Protein AF-A0A4Q5WG09-F1 (afdb_monomer_lite)

Secondary structure (DSSP, 8-state):
-THHHHHHHHHHHHHHHHHHTTS-EEEE--HHHHHTTT--TTT---EEEEEETTEE-S---S-HHHHHHHHHHHH-HHHHHHHHH-EEEEEE-TTSEEEEEEE----------

Structure (mmCIF, N/CA/C/O backbone):
data_AF-A0A4Q5WG09-F1
#
_entry.id   AF-A0A4Q5WG09-F1
#
loop_
_atom_site.group_PDB
_atom_site.id
_atom_site.type_symbol
_atom_site.label_atom_id
_atom_site.label_alt_id
_atom_site.label_comp_id
_atom_site.label_asym_id
_atom_site.label_entity_id
_atom_site.label_seq_id
_atom_site.pdbx_PDB_ins_code
_atom_site.Cartn_x
_atom_site.Cartn_y
_atom_site.Cartn_z
_atom_site.occupancy
_atom_site.B_iso_or_equiv
_atom_site.auth_seq_id
_atom_site.auth_comp_id
_atom_site.auth_asym_id
_atom_site.auth_atom_id
_atom_site.pdbx_PDB_model_num
ATOM 1 N N . MET A 1 1 ? 8.810 7.797 -9.112 1.00 69.12 1 MET A N 1
ATOM 2 C CA . MET A 1 1 ? 8.466 7.015 -10.327 1.00 69.12 1 MET A CA 1
ATOM 3 C C . MET A 1 1 ? 7.347 6.003 -10.062 1.00 69.12 1 MET A C 1
ATOM 5 O O . MET A 1 1 ? 6.317 6.100 -10.708 1.00 69.12 1 MET A O 1
ATOM 9 N N . TYR A 1 2 ? 7.470 5.106 -9.074 1.00 84.12 2 TYR A N 1
ATOM 10 C CA . TYR A 1 2 ? 6.442 4.081 -8.791 1.00 84.12 2 TYR A CA 1
ATOM 11 C C . TYR A 1 2 ? 5.157 4.581 -8.105 1.00 84.12 2 TYR A C 1
ATOM 13 O O . TYR A 1 2 ? 4.173 3.855 -8.046 1.00 84.12 2 TYR A O 1
ATOM 21 N N . GLN A 1 3 ? 5.113 5.818 -7.606 1.00 89.00 3 GLN A N 1
ATOM 22 C CA . GLN A 1 3 ? 3.888 6.353 -6.996 1.00 89.00 3 GLN A CA 1
ATOM 23 C C . GLN A 1 3 ? 2.725 6.423 -7.993 1.00 89.00 3 GLN A C 1
ATOM 25 O O . GLN A 1 3 ? 1.592 6.173 -7.611 1.00 89.00 3 GLN A O 1
ATOM 30 N N . GLN A 1 4 ? 2.998 6.700 -9.274 1.00 90.44 4 GLN A N 1
ATOM 31 C CA . GLN A 1 4 ? 1.953 6.848 -10.293 1.00 90.44 4 GLN A CA 1
ATOM 32 C C . GLN A 1 4 ? 1.159 5.552 -10.511 1.00 90.44 4 GLN A C 1
ATOM 34 O O . GLN A 1 4 ? -0.061 5.599 -10.671 1.00 90.44 4 GLN A O 1
ATOM 39 N N . VAL A 1 5 ? 1.823 4.386 -10.472 1.00 90.81 5 VAL A N 1
ATOM 40 C CA . VAL A 1 5 ? 1.113 3.100 -10.560 1.00 90.81 5 VAL A CA 1
ATOM 41 C C . VAL A 1 5 ? 0.258 2.881 -9.317 1.00 90.81 5 VAL A C 1
ATOM 43 O O . VAL A 1 5 ? -0.924 2.572 -9.440 1.00 90.81 5 VAL A O 1
ATOM 46 N N . TRP A 1 6 ? 0.790 3.148 -8.123 1.00 94.38 6 TRP A N 1
ATOM 47 C CA . TRP A 1 6 ? 0.029 2.989 -6.885 1.00 94.38 6 TRP A CA 1
ATOM 48 C C . TRP A 1 6 ? -1.149 3.953 -6.775 1.00 94.38 6 TRP A C 1
ATOM 50 O O . TRP A 1 6 ? -2.217 3.538 -6.343 1.00 94.38 6 TRP A O 1
ATOM 60 N N . GLN A 1 7 ? -1.014 5.193 -7.243 1.00 94.56 7 GLN A N 1
ATOM 61 C CA . GLN A 1 7 ? -2.114 6.158 -7.311 1.00 94.56 7 GLN A CA 1
ATOM 62 C C . GLN A 1 7 ? -3.265 5.657 -8.193 1.00 94.56 7 GLN A C 1
ATOM 64 O O . GLN A 1 7 ? -4.427 5.840 -7.837 1.00 94.56 7 GLN A O 1
ATOM 69 N N . ARG A 1 8 ? -2.971 4.961 -9.303 1.00 93.75 8 ARG A N 1
ATOM 70 C CA . ARG A 1 8 ? -4.002 4.332 -10.147 1.00 93.75 8 ARG A CA 1
ATOM 71 C C . ARG A 1 8 ? -4.739 3.205 -9.416 1.00 93.75 8 ARG A C 1
ATOM 73 O O . ARG A 1 8 ? -5.947 3.065 -9.588 1.00 93.75 8 ARG A O 1
ATOM 80 N N . TYR A 1 9 ? -4.035 2.426 -8.595 1.00 95.12 9 TYR A N 1
ATOM 81 C CA . TYR A 1 9 ? -4.630 1.353 -7.790 1.00 95.12 9 TYR A CA 1
ATOM 82 C C . TYR A 1 9 ? -5.232 1.843 -6.461 1.00 95.12 9 TYR A C 1
ATOM 84 O O . TYR A 1 9 ? -6.004 1.117 -5.839 1.00 95.12 9 TYR A O 1
ATOM 92 N N . LEU A 1 10 ? -4.948 3.070 -6.020 1.00 95.94 10 LEU A N 1
ATOM 93 C CA . LEU A 1 10 ? -5.370 3.581 -4.714 1.00 95.94 10 LEU A CA 1
ATOM 94 C C . LEU A 1 10 ? -6.890 3.476 -4.468 1.00 95.94 10 LEU A C 1
ATOM 96 O O . LEU A 1 10 ? -7.267 3.010 -3.392 1.00 95.94 10 LEU A O 1
ATOM 100 N N . PRO A 1 11 ? -7.786 3.805 -5.425 1.00 96.06 11 PRO A N 1
ATOM 101 C CA . PRO A 1 11 ? -9.225 3.660 -5.206 1.00 96.06 11 PRO A CA 1
ATOM 102 C C . PRO A 1 11 ? -9.647 2.219 -4.890 1.00 96.06 11 PRO A C 1
ATOM 104 O O . PRO A 1 11 ? -10.443 2.000 -3.977 1.00 96.06 11 PRO A O 1
ATOM 107 N N . VAL A 1 12 ? -9.090 1.229 -5.602 1.00 96.06 12 VAL A N 1
ATOM 108 C CA . VAL A 1 12 ? -9.392 -0.187 -5.344 1.00 96.06 12 VAL A CA 1
ATOM 109 C C . VAL A 1 12 ? -8.724 -0.665 -4.060 1.00 96.06 12 VAL A C 1
ATOM 111 O O . VAL A 1 12 ? -9.373 -1.351 -3.276 1.00 96.06 12 VAL A O 1
ATOM 114 N N . ILE A 1 13 ? -7.494 -0.230 -3.772 1.00 96.75 13 ILE A N 1
ATOM 115 C CA . ILE A 1 13 ? -6.808 -0.550 -2.516 1.00 96.75 13 ILE A CA 1
ATOM 116 C C . ILE A 1 13 ? -7.645 -0.083 -1.321 1.00 96.75 13 ILE A C 1
ATOM 118 O O . ILE A 1 13 ? -7.873 -0.874 -0.414 1.00 96.75 13 ILE A O 1
ATOM 122 N N . ARG A 1 14 ? -8.207 1.134 -1.340 1.00 95.44 14 ARG A N 1
ATOM 123 C CA . ARG A 1 14 ? -9.102 1.622 -0.271 1.00 95.44 14 ARG A CA 1
ATOM 124 C C . ARG A 1 14 ? -10.322 0.721 -0.061 1.00 95.44 14 ARG A C 1
ATOM 126 O O . ARG A 1 14 ? -10.711 0.460 1.076 1.00 95.44 14 ARG A O 1
ATOM 133 N N . ILE A 1 15 ? -10.949 0.260 -1.145 1.00 96.12 15 ILE A N 1
ATOM 134 C CA . ILE A 1 15 ? -12.101 -0.654 -1.070 1.00 96.12 15 ILE A CA 1
ATOM 135 C C . ILE A 1 15 ? -11.668 -1.981 -0.448 1.00 96.12 15 ILE A C 1
ATOM 137 O O . ILE A 1 15 ? -12.333 -2.489 0.454 1.00 96.12 15 ILE A O 1
ATOM 141 N N . VAL A 1 16 ? -10.541 -2.522 -0.905 1.00 96.31 16 VAL A N 1
ATOM 142 C CA . VAL A 1 16 ? -9.999 -3.787 -0.416 1.00 96.31 16 VAL A CA 1
ATOM 143 C C . VAL A 1 16 ? -9.586 -3.676 1.053 1.00 96.31 16 VAL A C 1
ATOM 145 O O . VAL A 1 16 ? -9.909 -4.571 1.818 1.00 96.31 16 VAL A O 1
ATOM 148 N N . MET A 1 17 ? -8.999 -2.561 1.494 1.00 95.44 17 MET A N 1
ATOM 149 C CA . MET A 1 17 ? -8.698 -2.310 2.911 1.00 95.44 17 MET A CA 1
ATOM 150 C C . MET A 1 17 ? -9.947 -2.364 3.792 1.00 95.44 17 MET A C 1
ATOM 152 O O . MET A 1 17 ? -9.920 -2.962 4.862 1.00 95.44 17 MET A O 1
ATOM 156 N N . LYS A 1 18 ? -11.063 -1.777 3.343 1.00 94.88 18 LYS A N 1
ATOM 157 C CA . LYS A 1 18 ? -12.331 -1.852 4.084 1.00 94.88 18 LYS A CA 1
ATOM 158 C C . LYS A 1 18 ? -12.868 -3.281 4.154 1.00 94.88 18 LYS A C 1
ATOM 160 O O . LYS A 1 18 ? -13.401 -3.670 5.183 1.00 94.88 18 LYS A O 1
ATOM 165 N N . ARG A 1 19 ? -12.712 -4.071 3.088 1.00 95.75 19 ARG A N 1
ATOM 166 C CA . ARG A 1 19 ? -13.072 -5.502 3.089 1.00 95.75 19 ARG A CA 1
ATOM 167 C C . ARG A 1 19 ? -12.136 -6.328 3.974 1.00 95.75 19 ARG A C 1
ATOM 169 O O . ARG A 1 19 ? -12.598 -7.243 4.647 1.00 95.75 19 ARG A O 1
ATOM 176 N N . ALA A 1 20 ? -10.860 -5.945 4.034 1.00 95.12 20 ALA A N 1
ATOM 177 C CA . ALA A 1 20 ? -9.834 -6.586 4.850 1.00 95.12 20 ALA A CA 1
ATOM 178 C C . ALA A 1 20 ? -10.113 -6.522 6.355 1.00 95.12 20 ALA A C 1
ATOM 180 O O . ALA A 1 20 ? -9.557 -7.310 7.108 1.00 95.12 20 ALA A O 1
ATOM 181 N N . LEU A 1 21 ? -11.023 -5.644 6.786 1.00 93.50 21 LEU A N 1
ATOM 182 C CA . LEU A 1 21 ? -11.535 -5.612 8.157 1.00 93.50 21 LEU A CA 1
ATOM 183 C C . LEU A 1 21 ? -12.296 -6.881 8.548 1.00 93.50 21 LEU A C 1
ATOM 185 O O . LEU A 1 21 ? -12.343 -7.210 9.729 1.00 93.50 21 LEU A O 1
ATOM 189 N N . SER A 1 22 ? -12.922 -7.554 7.581 1.00 93.62 22 SER A N 1
ATOM 190 C CA . SER A 1 22 ? -13.723 -8.758 7.812 1.00 93.62 22 SER A CA 1
ATOM 191 C C . SER A 1 22 ? -12.951 -10.038 7.508 1.00 93.62 22 SER A C 1
ATOM 193 O O . SER A 1 22 ? -13.148 -11.042 8.184 1.00 93.62 22 SER A O 1
ATOM 195 N N . SER A 1 23 ? -12.094 -10.024 6.487 1.00 92.94 23 SER A N 1
ATOM 196 C CA . SER A 1 23 ? -11.270 -11.174 6.112 1.00 92.94 23 SER A CA 1
ATOM 197 C C . SER A 1 23 ? -10.087 -10.753 5.260 1.00 92.94 23 SER A C 1
ATOM 199 O O . SER A 1 23 ? -10.199 -9.799 4.497 1.00 92.94 23 SER A O 1
ATOM 201 N N . ASP A 1 24 ? -8.985 -11.497 5.327 1.00 94.50 24 ASP A N 1
ATOM 202 C CA . ASP A 1 24 ? -7.811 -11.282 4.482 1.00 94.50 24 ASP A CA 1
ATOM 203 C C . ASP A 1 24 ? -8.191 -11.155 3.004 1.00 94.50 24 ASP A C 1
ATOM 205 O O . ASP A 1 24 ? -8.963 -11.948 2.460 1.00 94.50 24 ASP A O 1
ATOM 209 N N . GLN A 1 25 ? -7.642 -10.136 2.347 1.00 97.44 25 GLN A N 1
ATOM 210 C CA . GLN A 1 25 ? -7.932 -9.858 0.950 1.00 97.44 25 GLN A CA 1
ATOM 211 C C . GLN A 1 25 ? -6.687 -10.001 0.091 1.00 97.44 25 GLN A C 1
ATOM 213 O O . GLN A 1 25 ? -5.579 -9.665 0.507 1.00 97.44 25 GLN A O 1
ATOM 218 N N . VAL A 1 26 ? -6.898 -10.413 -1.155 1.00 96.56 26 VAL A N 1
ATOM 219 C CA . VAL A 1 26 ? -5.863 -10.447 -2.185 1.00 96.56 26 VAL A CA 1
ATOM 220 C C . VAL A 1 26 ? -6.347 -9.644 -3.382 1.00 96.56 26 VAL A C 1
ATOM 222 O O . VAL A 1 26 ? -7.418 -9.900 -3.931 1.00 96.56 26 VAL A O 1
ATOM 225 N N . LEU A 1 27 ? -5.551 -8.657 -3.781 1.00 95.62 27 LEU A N 1
ATOM 226 C CA . LEU A 1 27 ? -5.768 -7.846 -4.967 1.00 95.62 27 LEU A CA 1
ATOM 227 C C . LEU A 1 27 ? -4.796 -8.301 -6.066 1.00 95.62 27 LEU A C 1
ATOM 229 O O . LEU A 1 27 ? -3.600 -8.012 -5.965 1.00 95.62 27 LEU A O 1
ATOM 233 N N . PRO A 1 28 ? -5.273 -8.987 -7.119 1.00 93.88 28 PRO A N 1
ATOM 234 C CA . PRO A 1 28 ? -4.449 -9.266 -8.285 1.00 93.88 28 PRO A CA 1
ATOM 235 C C . PRO A 1 28 ? -4.168 -7.958 -9.033 1.00 93.88 28 PRO A C 1
ATOM 237 O O . PRO A 1 28 ? -5.084 -7.205 -9.370 1.00 93.88 28 PRO A O 1
ATOM 240 N N . LEU A 1 29 ? -2.893 -7.678 -9.279 1.00 92.31 29 LEU A N 1
ATOM 241 C CA . LEU A 1 29 ? -2.428 -6.508 -10.013 1.00 92.31 29 LEU A CA 1
ATOM 242 C C . LEU A 1 29 ? -2.025 -6.906 -11.437 1.00 92.31 29 LEU A C 1
ATOM 244 O O . LEU A 1 29 ? -1.578 -8.024 -11.696 1.00 92.31 29 LEU A O 1
ATOM 248 N N . ASN A 1 30 ? -2.126 -5.967 -12.376 1.00 90.12 30 ASN A N 1
ATOM 249 C CA . ASN A 1 30 ? -1.748 -6.236 -13.758 1.00 90.12 30 ASN A CA 1
ATOM 250 C C . ASN A 1 30 ? -0.229 -6.144 -13.922 1.00 90.12 30 ASN A C 1
ATOM 252 O O . ASN A 1 30 ? 0.320 -5.046 -13.973 1.00 90.12 30 ASN A O 1
ATOM 256 N N . ALA A 1 31 ? 0.444 -7.286 -14.089 1.00 85.00 31 ALA A N 1
ATOM 257 C CA . ALA A 1 31 ? 1.891 -7.348 -14.327 1.00 85.00 31 ALA A CA 1
ATOM 258 C C . ALA A 1 31 ? 2.410 -6.360 -15.404 1.00 85.00 31 ALA A C 1
ATOM 260 O O . ALA A 1 31 ? 3.421 -5.700 -15.147 1.00 85.00 31 ALA A O 1
ATOM 261 N N . PRO A 1 32 ? 1.723 -6.149 -16.553 1.00 87.44 32 PRO A N 1
ATOM 262 C CA . PRO A 1 32 ? 2.181 -5.198 -17.569 1.00 87.44 32 PRO A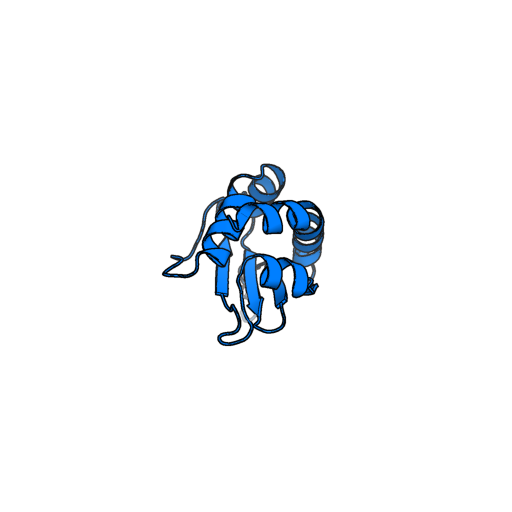 CA 1
ATOM 263 C C . PRO A 1 32 ? 2.297 -3.744 -17.084 1.00 87.44 32 PRO A C 1
ATOM 265 O O . PRO A 1 32 ? 3.116 -2.993 -17.615 1.00 87.44 32 PRO A O 1
ATOM 268 N N . ASP A 1 33 ? 1.514 -3.327 -16.082 1.00 87.06 33 ASP A N 1
ATOM 269 C CA . ASP A 1 33 ? 1.618 -1.974 -15.513 1.00 87.06 33 ASP A CA 1
ATOM 270 C C . ASP A 1 33 ? 2.952 -1.766 -14.781 1.00 87.06 33 ASP A C 1
ATOM 272 O O . ASP A 1 33 ? 3.473 -0.652 -14.745 1.00 87.06 33 ASP A O 1
ATOM 276 N N . PHE A 1 34 ? 3.528 -2.839 -14.237 1.00 84.06 34 PHE A N 1
ATOM 277 C CA . PHE A 1 34 ? 4.801 -2.826 -13.519 1.00 84.06 34 PHE A CA 1
ATOM 278 C C . PHE A 1 34 ? 5.981 -3.070 -14.465 1.00 84.06 34 PHE A C 1
ATOM 280 O O . PHE A 1 34 ? 7.005 -2.396 -14.353 1.00 84.06 34 PHE A O 1
ATOM 287 N N . GLU A 1 35 ? 5.828 -3.965 -15.445 1.00 83.25 35 GLU A N 1
ATOM 288 C CA . GLU A 1 35 ? 6.856 -4.239 -16.461 1.00 83.25 35 GLU A CA 1
ATOM 289 C C . GLU A 1 35 ? 7.202 -2.975 -17.273 1.00 83.25 35 GLU A C 1
ATOM 291 O O . GLU A 1 35 ? 8.379 -2.699 -17.511 1.00 83.25 35 GLU A O 1
ATOM 296 N N . ARG A 1 36 ? 6.205 -2.138 -17.604 1.00 82.12 36 ARG A N 1
ATOM 297 C CA . ARG A 1 36 ? 6.405 -0.827 -18.262 1.00 82.12 36 ARG A CA 1
ATOM 298 C C . ARG A 1 36 ? 7.262 0.151 -17.455 1.00 82.12 36 ARG A C 1
ATOM 300 O O . ARG A 1 36 ? 7.830 1.074 -18.028 1.00 82.12 36 ARG A O 1
ATOM 307 N N . LEU A 1 37 ? 7.353 -0.040 -16.141 1.00 78.88 37 LEU A N 1
ATOM 308 C CA . LEU A 1 37 ? 8.165 0.776 -15.238 1.00 78.88 37 LEU A CA 1
ATOM 309 C C . LEU A 1 37 ? 9.567 0.187 -15.016 1.00 78.88 37 LEU A C 1
ATOM 311 O O . LEU A 1 37 ? 10.295 0.665 -14.149 1.00 78.88 37 LEU A O 1
ATOM 315 N N . GLY A 1 38 ? 9.949 -0.842 -15.781 1.00 75.12 38 GLY A N 1
ATOM 316 C CA . GLY A 1 38 ? 11.256 -1.496 -15.693 1.00 75.12 38 GLY A CA 1
ATOM 317 C C . GLY A 1 38 ? 11.343 -2.588 -14.623 1.00 75.12 38 GLY A C 1
ATOM 318 O O . GLY A 1 38 ? 12.417 -3.151 -14.411 1.00 75.12 38 GLY A O 1
ATOM 319 N N . LEU A 1 39 ? 10.228 -2.929 -13.966 1.00 72.31 39 LEU A N 1
ATOM 320 C CA . LEU A 1 39 ? 10.166 -4.012 -12.985 1.00 72.31 39 LEU A CA 1
ATOM 321 C C . LEU A 1 39 ? 10.080 -5.350 -13.734 1.00 72.31 39 LEU A C 1
ATOM 323 O O . LEU A 1 39 ? 8.998 -5.824 -14.072 1.00 72.31 39 LEU A O 1
ATOM 327 N N . THR A 1 40 ? 11.230 -5.943 -14.058 1.00 63.53 40 THR A N 1
ATOM 328 C CA . THR A 1 40 ? 11.281 -7.196 -14.832 1.00 63.53 40 THR A CA 1
ATOM 329 C C . THR A 1 40 ? 11.200 -8.442 -13.946 1.00 63.53 40 THR A C 1
ATOM 331 O O . THR A 1 40 ? 11.601 -8.448 -12.782 1.00 63.53 40 THR A O 1
ATOM 334 N N . ARG A 1 41 ? 10.711 -9.545 -14.527 1.00 56.22 41 ARG A N 1
ATOM 335 C CA . ARG A 1 41 ? 10.449 -10.828 -13.849 1.00 56.22 41 ARG A CA 1
ATOM 336 C C . ARG A 1 41 ? 11.654 -11.511 -13.185 1.00 56.22 41 ARG A C 1
ATOM 338 O O . ARG A 1 41 ? 11.440 -12.475 -12.461 1.00 56.22 41 ARG A O 1
ATOM 345 N N . LYS A 1 42 ? 12.902 -11.078 -13.413 1.00 53.53 42 LYS A N 1
ATOM 346 C CA . LYS A 1 42 ? 14.089 -11.855 -12.996 1.00 53.53 42 LYS A CA 1
ATOM 347 C C . LYS A 1 42 ? 14.313 -11.953 -11.479 1.00 53.53 42 LYS A C 1
ATOM 349 O O . LYS A 1 42 ? 15.026 -12.864 -11.078 1.00 53.53 42 LYS A O 1
ATOM 354 N N . SER A 1 43 ? 13.704 -11.104 -10.643 1.00 54.59 43 SER A N 1
ATOM 355 C CA . SER A 1 43 ? 13.757 -11.284 -9.176 1.00 54.59 43 SER A CA 1
ATOM 356 C C . SER A 1 43 ? 12.405 -11.407 -8.476 1.00 54.59 43 SER A C 1
ATOM 358 O O . SER A 1 43 ? 12.390 -11.866 -7.340 1.00 54.59 43 SER A O 1
ATOM 360 N N . GLY A 1 44 ? 11.288 -11.069 -9.136 1.00 58.03 44 GLY A N 1
ATOM 361 C CA . GLY A 1 44 ? 9.961 -11.081 -8.517 1.00 58.03 44 GLY A CA 1
ATOM 362 C C . GLY A 1 44 ? 9.888 -10.106 -7.341 1.00 58.03 44 GLY A C 1
ATOM 363 O O . GLY A 1 44 ? 10.368 -10.395 -6.248 1.00 58.03 44 GLY A O 1
ATOM 364 N N . TYR A 1 45 ? 9.283 -8.936 -7.538 1.00 74.50 45 TYR A N 1
ATOM 365 C CA . TYR A 1 45 ? 9.179 -7.965 -6.453 1.00 74.50 45 TYR A CA 1
ATOM 366 C C . TYR A 1 45 ? 8.285 -8.525 -5.354 1.00 74.50 45 TYR A C 1
ATOM 368 O O . TYR A 1 45 ? 7.074 -8.647 -5.515 1.00 74.50 45 TYR A O 1
ATOM 376 N N . LYS A 1 46 ? 8.920 -8.875 -4.241 1.00 87.25 46 LYS A N 1
ATOM 377 C CA . LYS A 1 46 ? 8.260 -9.237 -3.001 1.00 87.25 46 LYS A CA 1
ATOM 378 C C . LYS A 1 46 ? 8.602 -8.201 -1.955 1.00 87.25 46 LYS A C 1
ATOM 380 O O . LYS A 1 46 ? 9.749 -7.764 -1.862 1.00 87.25 46 LYS A O 1
ATOM 385 N N . PHE A 1 47 ? 7.615 -7.819 -1.173 1.00 92.19 47 PHE A N 1
ATOM 386 C CA . PHE A 1 47 ? 7.833 -6.988 -0.004 1.00 92.19 47 PHE A CA 1
ATOM 387 C C . PHE A 1 47 ? 6.683 -7.161 0.962 1.00 92.19 47 PHE A C 1
ATOM 389 O O . PHE A 1 47 ? 5.617 -7.645 0.587 1.00 92.19 47 PHE A O 1
ATOM 396 N N . GLU A 1 48 ? 6.907 -6.702 2.180 1.00 94.31 48 GLU A N 1
ATOM 397 C CA . GLU A 1 48 ? 5.876 -6.559 3.1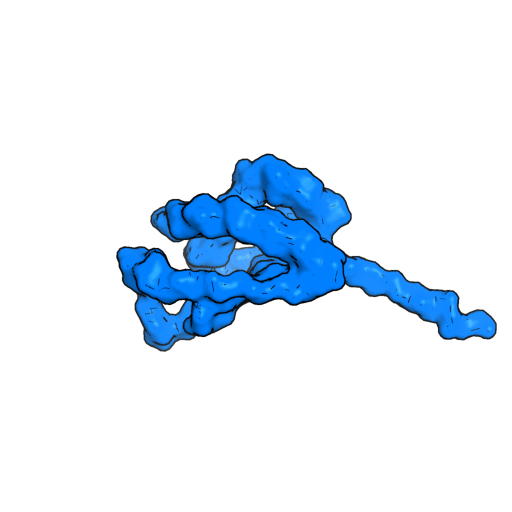86 1.00 94.31 48 GLU A CA 1
ATOM 398 C C . GLU A 1 48 ? 6.047 -5.208 3.878 1.00 94.31 48 GLU A C 1
ATOM 400 O O . GLU A 1 48 ? 7.169 -4.803 4.196 1.00 94.31 48 GLU A O 1
ATOM 405 N N . ILE A 1 49 ? 4.944 -4.493 4.078 1.00 95.50 49 ILE A N 1
ATOM 406 C CA . ILE A 1 49 ? 4.897 -3.262 4.864 1.00 95.50 49 ILE A CA 1
ATOM 407 C C . ILE A 1 49 ? 3.765 -3.345 5.883 1.00 95.50 49 ILE A C 1
ATOM 409 O O . ILE A 1 49 ? 2.668 -3.804 5.568 1.00 95.50 49 ILE A O 1
ATOM 413 N N . GLY A 1 50 ? 4.035 -2.899 7.104 1.00 95.88 50 GLY A N 1
ATOM 414 C CA . GLY A 1 50 ? 3.045 -2.770 8.167 1.00 95.88 50 GLY A CA 1
ATOM 415 C C . GLY A 1 50 ? 2.689 -1.306 8.382 1.00 95.88 50 GLY A C 1
ATOM 416 O O . GLY A 1 50 ? 3.581 -0.459 8.411 1.00 95.88 50 GLY A O 1
ATOM 417 N N . LEU A 1 51 ? 1.407 -1.000 8.552 1.00 95.25 51 LEU A N 1
ATOM 418 C CA . LEU A 1 51 ? 0.903 0.327 8.896 1.00 95.25 51 LEU A CA 1
ATOM 419 C C . LEU A 1 51 ? 0.139 0.248 10.213 1.00 95.25 51 LEU A C 1
ATOM 421 O O . LEU A 1 51 ? -0.787 -0.546 10.324 1.00 95.25 51 LEU A O 1
ATOM 425 N N . ALA A 1 52 ? 0.507 1.082 11.182 1.00 93.00 52 ALA A N 1
ATOM 426 C CA . ALA A 1 52 ? -0.155 1.183 12.478 1.00 93.00 52 ALA A CA 1
ATOM 427 C C . ALA A 1 52 ? -0.041 2.615 13.017 1.00 93.00 52 ALA A C 1
ATOM 429 O O . ALA A 1 52 ? 0.977 3.281 12.808 1.00 93.00 52 ALA A O 1
ATOM 430 N N . ASN A 1 53 ? -1.061 3.087 13.737 1.00 92.12 53 ASN A N 1
ATOM 431 C CA . ASN A 1 53 ? -1.082 4.414 14.369 1.00 92.12 53 ASN A CA 1
ATOM 432 C C . ASN A 1 53 ? -0.778 5.561 13.382 1.00 92.12 53 ASN A C 1
ATOM 434 O O . ASN A 1 53 ? -0.026 6.489 13.695 1.00 92.12 53 ASN A O 1
ATOM 438 N N . GLY A 1 54 ? -1.294 5.470 12.151 1.00 91.62 54 GLY A N 1
ATOM 439 C CA . GLY A 1 54 ? -1.055 6.473 11.105 1.00 91.62 54 GLY A CA 1
ATOM 440 C C . GLY A 1 54 ? 0.347 6.456 10.485 1.00 91.62 54 GLY A C 1
ATOM 441 O O . GLY A 1 54 ? 0.693 7.368 9.732 1.00 91.62 54 GLY A O 1
ATOM 442 N N . LYS A 1 55 ? 1.187 5.464 10.812 1.00 93.94 55 LYS A N 1
ATOM 443 C CA . LYS A 1 55 ? 2.606 5.423 10.431 1.00 93.94 55 LYS A CA 1
ATOM 444 C C . LYS A 1 55 ? 3.035 4.049 9.932 1.00 93.94 55 LYS A C 1
ATOM 446 O O . LYS A 1 55 ? 2.360 3.043 10.128 1.00 93.94 55 LYS A O 1
ATOM 451 N N . LEU A 1 56 ? 4.200 4.022 9.296 1.00 94.44 56 LEU A N 1
ATOM 452 C CA . LEU A 1 56 ? 4.878 2.793 8.909 1.00 94.44 56 LEU A CA 1
ATOM 453 C C . LEU A 1 56 ? 5.459 2.095 10.151 1.00 94.44 56 LEU A C 1
ATOM 455 O O . LEU A 1 56 ? 6.154 2.725 10.948 1.00 94.44 56 LEU A O 1
ATOM 459 N N . ARG A 1 57 ? 5.174 0.801 10.310 1.00 93.19 57 ARG A N 1
ATOM 460 C CA . ARG A 1 57 ? 5.629 -0.030 11.435 1.00 93.19 57 ARG A CA 1
ATOM 461 C C . ARG A 1 57 ? 7.028 -0.607 11.211 1.00 93.19 57 ARG A C 1
ATOM 463 O O . ARG A 1 57 ? 7.760 -0.819 12.173 1.00 93.19 57 ARG A O 1
ATOM 470 N N . ASN A 1 58 ? 7.396 -0.887 9.964 1.00 90.00 58 ASN A N 1
ATOM 471 C CA . ASN A 1 58 ? 8.664 -1.519 9.605 1.00 90.00 58 ASN A CA 1
ATOM 472 C C . ASN A 1 58 ? 9.543 -0.611 8.739 1.00 90.00 58 ASN A C 1
ATOM 474 O O . ASN A 1 58 ? 9.060 0.257 8.023 1.00 90.00 58 ASN A O 1
ATOM 478 N N . VAL A 1 59 ? 10.856 -0.832 8.777 1.00 86.81 59 VAL A N 1
ATOM 479 C CA . VAL A 1 59 ? 11.791 -0.128 7.891 1.00 86.81 59 VAL A CA 1
ATOM 480 C C . VAL A 1 59 ? 11.776 -0.794 6.516 1.00 86.81 59 VAL A C 1
ATOM 482 O O . VAL A 1 59 ? 11.918 -2.012 6.409 1.00 86.81 59 VAL A O 1
ATOM 485 N N . ILE A 1 60 ? 11.628 0.007 5.461 1.00 87.06 60 ILE A N 1
ATOM 486 C CA . ILE A 1 60 ? 11.746 -0.449 4.072 1.00 87.06 60 ILE A CA 1
ATOM 487 C C . ILE A 1 60 ? 13.182 -0.192 3.620 1.00 87.06 60 ILE A C 1
ATOM 489 O O . ILE A 1 60 ? 13.594 0.960 3.507 1.00 87.06 60 ILE A O 1
ATOM 493 N N . VAL A 1 61 ? 13.933 -1.258 3.345 1.0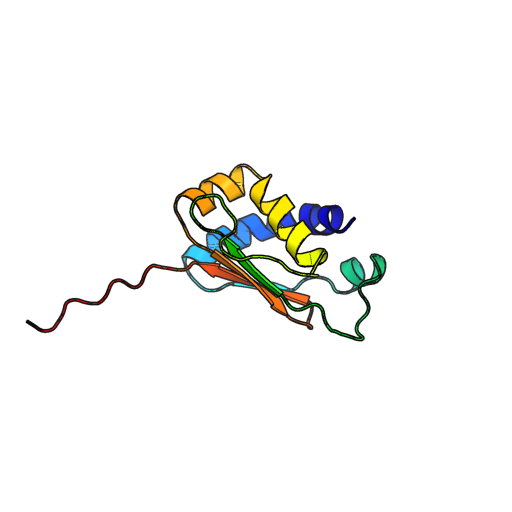0 80.19 61 VAL A N 1
ATOM 494 C CA . VAL A 1 61 ? 15.326 -1.184 2.879 1.00 80.19 61 VAL A CA 1
ATOM 495 C C . VAL A 1 61 ? 15.397 -1.716 1.453 1.00 80.19 61 VAL A C 1
ATOM 497 O O . VAL A 1 61 ? 14.890 -2.800 1.185 1.00 80.19 61 VAL A O 1
ATOM 500 N N . ASP A 1 62 ? 15.983 -0.940 0.540 1.00 81.62 62 ASP A N 1
ATOM 501 C CA . ASP A 1 62 ? 16.269 -1.328 -0.851 1.00 81.62 62 ASP A CA 1
ATOM 502 C C . ASP A 1 62 ? 15.075 -1.843 -1.680 1.00 81.62 62 ASP A C 1
ATOM 504 O O . ASP A 1 62 ? 15.245 -2.529 -2.689 1.00 81.62 62 ASP A O 1
ATOM 508 N N . VAL A 1 63 ? 13.843 -1.451 -1.322 1.00 87.81 63 VAL A N 1
ATOM 509 C CA . VAL A 1 63 ? 12.636 -1.742 -2.117 1.00 87.81 63 VAL A CA 1
ATOM 510 C C . VAL A 1 63 ? 11.886 -0.454 -2.491 1.00 87.81 63 VAL A C 1
ATOM 512 O O . VAL A 1 63 ? 10.894 -0.094 -1.850 1.00 87.81 63 VAL A O 1
ATOM 515 N N . PRO A 1 64 ? 12.292 0.238 -3.577 1.00 89.06 64 PRO A N 1
ATOM 516 C CA . PRO A 1 64 ? 11.657 1.487 -4.018 1.00 89.06 64 PRO A CA 1
ATOM 517 C C . PRO A 1 64 ? 10.155 1.363 -4.312 1.00 89.06 64 PRO A C 1
ATOM 519 O O . PRO A 1 64 ? 9.401 2.319 -4.137 1.00 89.06 64 PRO A O 1
ATOM 522 N N . LEU A 1 65 ? 9.709 0.183 -4.755 1.00 89.69 65 LEU A N 1
ATOM 523 C CA . LEU A 1 65 ? 8.300 -0.093 -5.035 1.00 89.69 65 LEU A CA 1
ATOM 524 C C . LEU A 1 65 ? 7.447 -0.096 -3.756 1.00 89.69 65 LEU A C 1
ATOM 526 O O . LEU A 1 65 ? 6.349 0.461 -3.759 1.00 89.69 65 LEU A O 1
ATOM 530 N N . ALA A 1 66 ? 7.969 -0.682 -2.674 1.00 92.50 66 ALA A N 1
ATOM 531 C CA . ALA A 1 66 ? 7.321 -0.720 -1.365 1.00 92.50 66 ALA A CA 1
ATOM 532 C C . ALA A 1 66 ? 7.293 0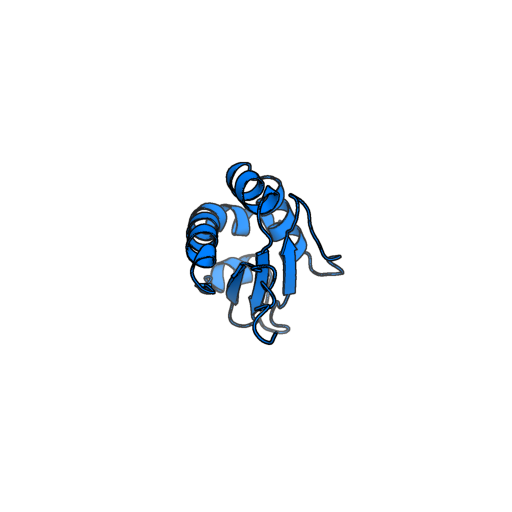.672 -0.727 1.00 92.50 66 ALA A C 1
ATOM 534 O O . ALA A 1 66 ? 6.254 1.099 -0.229 1.00 92.50 66 ALA A O 1
ATOM 535 N N . ALA A 1 67 ? 8.407 1.409 -0.815 1.00 92.88 67 ALA A N 1
ATOM 536 C CA . ALA A 1 67 ? 8.498 2.782 -0.319 1.00 92.88 67 ALA A CA 1
ATOM 537 C C . ALA A 1 67 ? 7.473 3.696 -1.006 1.00 92.88 67 ALA A C 1
ATOM 539 O O . ALA A 1 67 ? 6.783 4.467 -0.344 1.00 92.88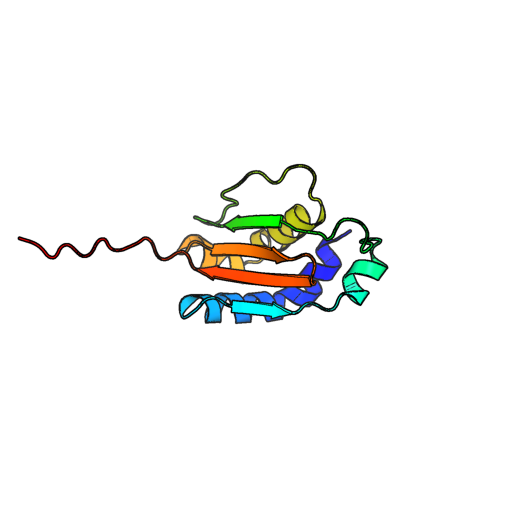 67 ALA A O 1
ATOM 540 N N . ALA A 1 68 ? 7.305 3.555 -2.324 1.00 93.50 68 ALA A N 1
ATOM 541 C CA . ALA A 1 68 ? 6.300 4.307 -3.063 1.00 93.50 68 ALA A CA 1
ATOM 542 C C . ALA A 1 68 ? 4.859 3.941 -2.669 1.00 93.50 68 ALA A C 1
ATOM 544 O O . ALA A 1 68 ? 4.017 4.835 -2.618 1.00 93.50 68 ALA A O 1
ATOM 545 N N . LEU A 1 69 ? 4.563 2.663 -2.388 1.00 95.31 69 LEU A N 1
ATOM 546 C CA . LEU A 1 69 ? 3.244 2.259 -1.886 1.00 95.31 69 LEU A CA 1
ATOM 547 C C . LEU A 1 69 ? 2.980 2.892 -0.520 1.00 95.31 69 LEU A C 1
ATOM 549 O O . LEU A 1 69 ? 1.951 3.535 -0.340 1.00 95.31 69 LEU A O 1
ATOM 553 N N . ALA A 1 70 ? 3.922 2.745 0.416 1.00 95.19 70 ALA A N 1
ATOM 554 C CA . ALA A 1 70 ? 3.817 3.325 1.750 1.00 95.19 70 ALA A CA 1
ATOM 555 C C . ALA A 1 70 ? 3.579 4.836 1.680 1.00 95.19 70 ALA A C 1
ATOM 557 O O . ALA A 1 70 ? 2.677 5.342 2.337 1.00 95.19 70 ALA A O 1
ATOM 558 N N . GLN A 1 71 ? 4.324 5.544 0.830 1.00 95.19 71 GLN A N 1
ATOM 559 C CA . GLN A 1 71 ? 4.149 6.979 0.642 1.00 95.19 71 GLN A CA 1
ATOM 560 C C . GLN A 1 71 ? 2.738 7.329 0.142 1.00 95.19 71 GLN A C 1
ATOM 562 O O . GLN A 1 71 ? 2.076 8.163 0.747 1.00 95.19 71 GLN A O 1
ATOM 567 N N . VAL A 1 72 ? 2.241 6.654 -0.902 1.00 96.69 72 VAL A N 1
ATOM 568 C CA . VAL A 1 72 ? 0.888 6.903 -1.438 1.00 96.69 72 VAL A CA 1
ATOM 569 C C . VAL A 1 72 ? -0.204 6.595 -0.408 1.00 96.69 72 VAL A C 1
ATOM 571 O O . VAL A 1 72 ? -1.197 7.313 -0.338 1.00 96.69 72 VAL A O 1
ATOM 574 N N . LEU A 1 73 ? -0.030 5.547 0.401 1.00 96.50 73 LEU A N 1
ATOM 575 C CA . LEU A 1 73 ? -0.963 5.201 1.475 1.00 96.50 73 LEU A CA 1
ATOM 576 C C . LEU A 1 73 ? -0.945 6.241 2.604 1.00 96.50 73 LEU A C 1
ATOM 578 O O . LEU A 1 73 ? -2.001 6.609 3.108 1.00 96.50 73 LEU A O 1
ATOM 582 N N . LEU A 1 74 ? 0.235 6.729 2.992 1.00 94.88 74 LEU A N 1
ATOM 583 C CA . LEU A 1 74 ? 0.389 7.696 4.080 1.00 94.88 74 LEU A CA 1
ATOM 584 C C . LEU A 1 74 ? -0.037 9.119 3.690 1.00 94.88 74 LEU A C 1
ATOM 586 O O . LEU A 1 74 ? -0.461 9.869 4.566 1.00 94.88 74 LEU A O 1
ATOM 590 N N . GLU A 1 75 ? 0.069 9.489 2.414 1.00 95.81 75 GLU A N 1
ATOM 591 C CA . GLU A 1 75 ? -0.399 10.779 1.881 1.00 95.81 75 GLU A CA 1
ATOM 592 C C . GLU A 1 75 ? -1.926 10.827 1.707 1.00 95.81 75 GLU A C 1
ATOM 594 O O . GLU A 1 75 ? -2.509 11.905 1.583 1.00 95.81 75 GLU A O 1
ATOM 599 N N . ASP A 1 76 ? -2.595 9.673 1.703 1.00 96.31 76 ASP A N 1
ATOM 600 C CA . ASP A 1 76 ? -4.030 9.602 1.487 1.00 96.31 76 ASP A CA 1
ATOM 601 C C . ASP A 1 76 ? -4.844 9.768 2.777 1.00 96.31 76 ASP A C 1
ATOM 603 O O . ASP A 1 76 ? -4.796 8.930 3.674 1.00 96.31 76 ASP A O 1
ATOM 607 N N . ALA A 1 77 ? -5.693 10.797 2.831 1.00 95.25 77 ALA A N 1
ATOM 608 C CA . ALA A 1 77 ? -6.514 11.098 4.005 1.00 95.25 77 ALA A CA 1
ATOM 609 C C . ALA A 1 77 ? -7.488 9.963 4.383 1.00 95.25 77 ALA A C 1
ATOM 611 O O . ALA A 1 77 ? -7.710 9.703 5.565 1.00 95.25 77 ALA A O 1
ATOM 612 N N . ALA A 1 78 ? -8.066 9.268 3.395 1.00 94.25 78 ALA A N 1
ATOM 613 C CA . ALA A 1 78 ? -9.012 8.183 3.658 1.00 94.25 78 ALA A CA 1
ATOM 614 C C . ALA A 1 78 ? -8.313 6.934 4.211 1.00 94.25 78 ALA A C 1
ATOM 616 O O . ALA A 1 78 ? -8.842 6.285 5.112 1.00 94.25 78 ALA A O 1
ATOM 617 N N . VAL A 1 79 ? -7.130 6.602 3.689 1.00 95.62 79 VAL A N 1
ATOM 618 C CA . VAL A 1 79 ? -6.278 5.553 4.259 1.00 95.62 79 VAL A CA 1
ATOM 619 C C . VAL A 1 79 ? -5.804 5.951 5.653 1.00 95.62 79 VAL A C 1
ATOM 621 O O . VAL A 1 79 ? -5.962 5.143 6.563 1.00 95.62 79 VAL A O 1
ATOM 624 N N . GLN A 1 80 ? -5.312 7.181 5.847 1.00 96.00 80 GLN A N 1
ATOM 625 C CA . GLN A 1 80 ? -4.876 7.701 7.150 1.00 96.00 80 GLN A CA 1
ATOM 626 C C . GLN A 1 80 ? -5.947 7.544 8.229 1.00 96.00 80 GLN A C 1
ATOM 628 O O . GLN A 1 80 ? -5.661 7.006 9.294 1.00 96.00 80 GLN A O 1
ATOM 633 N N . ALA A 1 81 ? -7.195 7.916 7.930 1.00 94.12 81 ALA A N 1
ATOM 634 C CA . ALA A 1 81 ? -8.310 7.733 8.858 1.00 94.12 81 ALA A CA 1
ATOM 635 C C . ALA A 1 81 ? -8.502 6.262 9.275 1.00 94.12 81 ALA A C 1
ATOM 637 O O . ALA A 1 81 ? -8.823 5.981 10.422 1.00 94.12 81 ALA A O 1
ATOM 638 N N . ILE A 1 82 ? -8.270 5.310 8.364 1.00 93.12 82 ILE A N 1
ATOM 639 C CA . ILE A 1 82 ? -8.387 3.877 8.659 1.00 93.12 82 ILE A CA 1
ATOM 640 C C . ILE A 1 82 ? -7.208 3.389 9.514 1.00 93.12 82 ILE A C 1
ATOM 642 O O . ILE A 1 82 ? -7.424 2.669 10.485 1.00 93.12 82 ILE A O 1
ATOM 646 N N . ILE A 1 83 ? -5.971 3.753 9.161 1.00 94.94 83 ILE A N 1
ATOM 647 C CA . ILE A 1 83 ? -4.755 3.228 9.814 1.00 94.94 83 ILE A CA 1
ATOM 648 C C . ILE A 1 83 ? -4.405 3.929 11.137 1.00 94.94 83 ILE A C 1
ATOM 650 O O . ILE A 1 83 ? -3.475 3.514 11.828 1.00 94.94 83 ILE A O 1
ATOM 654 N N . GLN A 1 84 ? -5.098 5.016 11.489 1.00 94.38 84 GLN A N 1
ATOM 655 C CA . GLN A 1 84 ? -4.983 5.632 12.815 1.00 94.38 84 GLN A CA 1
ATOM 656 C C . GLN A 1 84 ? -5.584 4.750 13.907 1.00 94.38 84 GLN A C 1
ATOM 658 O O . GLN A 1 84 ? -5.025 4.668 14.995 1.00 94.38 84 GLN A O 1
ATOM 663 N N . GLU A 1 85 ? -6.687 4.070 13.604 1.00 91.44 85 GLU A N 1
ATOM 664 C CA . GLU A 1 85 ? -7.418 3.239 14.566 1.00 91.44 85 GLU A CA 1
ATOM 665 C C . GLU A 1 85 ? -7.072 1.750 14.448 1.00 91.44 85 GLU A C 1
ATOM 667 O O . GLU A 1 85 ? -7.452 0.950 15.301 1.00 91.44 85 GLU A O 1
ATOM 672 N N . ARG A 1 86 ? -6.415 1.351 13.354 1.00 93.12 86 ARG A N 1
ATOM 673 C CA . ARG A 1 86 ? -6.269 -0.051 12.956 1.00 93.12 86 ARG A CA 1
ATOM 674 C C . ARG A 1 86 ? -4.903 -0.332 12.372 1.00 93.12 86 ARG A C 1
ATOM 676 O O . ARG A 1 86 ? -4.288 0.526 11.742 1.00 93.12 86 ARG A O 1
ATOM 683 N N . GLU A 1 87 ? -4.471 -1.574 12.521 1.00 94.69 87 GLU A N 1
ATOM 684 C CA . GLU A 1 87 ? -3.213 -2.041 11.966 1.00 94.69 87 GLU A CA 1
ATOM 685 C C . GLU A 1 87 ? -3.439 -2.896 10.718 1.00 94.69 87 GLU A C 1
ATOM 687 O O . GLU A 1 87 ? -4.313 -3.761 10.678 1.00 94.69 87 GLU A O 1
ATOM 692 N N . PHE A 1 88 ? -2.622 -2.670 9.693 1.00 96.38 88 PHE A N 1
ATOM 693 C CA . PHE A 1 88 ? -2.666 -3.426 8.449 1.00 96.38 88 PHE A CA 1
ATOM 694 C C . PHE A 1 88 ? -1.287 -3.899 8.022 1.00 96.38 88 PHE A C 1
ATOM 696 O O . PHE A 1 88 ? -0.295 -3.191 8.181 1.00 96.38 88 PHE A O 1
ATOM 703 N N . VAL A 1 89 ? -1.251 -5.063 7.382 1.00 96.69 89 VAL A N 1
ATOM 704 C CA . VAL A 1 89 ? -0.076 -5.582 6.686 1.00 96.69 89 VAL A CA 1
ATOM 705 C C . VAL A 1 89 ? -0.393 -5.711 5.202 1.00 96.69 89 VAL A C 1
ATOM 707 O O . VAL A 1 89 ? -1.405 -6.299 4.818 1.00 96.69 89 VAL A O 1
ATOM 710 N N . PHE A 1 90 ? 0.488 -5.156 4.375 1.00 96.56 90 PHE A N 1
ATOM 711 C CA . PHE A 1 90 ? 0.438 -5.228 2.922 1.00 96.56 90 PHE A CA 1
ATOM 712 C C . PHE A 1 90 ? 1.629 -6.030 2.426 1.00 96.56 90 PHE A C 1
ATOM 714 O O . PHE A 1 90 ? 2.769 -5.642 2.682 1.00 96.56 90 PHE A O 1
ATOM 721 N N . SER A 1 91 ? 1.379 -7.088 1.663 1.00 95.06 91 SER A N 1
ATOM 722 C CA . SER A 1 91 ? 2.441 -7.956 1.153 1.00 95.06 91 SER A CA 1
ATOM 723 C C . SER A 1 91 ? 2.272 -8.160 -0.346 1.00 95.06 91 SER A C 1
ATOM 725 O O . SER A 1 91 ? 1.211 -8.582 -0.798 1.00 95.06 91 SER A O 1
ATOM 727 N N . LEU A 1 92 ? 3.305 -7.862 -1.131 1.00 94.00 92 LEU A N 1
ATOM 728 C CA . LEU A 1 92 ? 3.310 -8.127 -2.569 1.00 94.00 92 LEU A CA 1
ATOM 729 C C . LEU A 1 92 ? 4.005 -9.460 -2.843 1.00 94.00 92 LEU A C 1
ATOM 731 O O . LEU A 1 92 ? 5.112 -9.696 -2.354 1.00 94.00 92 LEU A O 1
ATOM 735 N N . SER A 1 93 ? 3.377 -10.315 -3.647 1.00 91.31 93 SER A N 1
ATOM 736 C CA . SER A 1 93 ? 3.979 -11.559 -4.123 1.00 91.31 93 SER A CA 1
ATOM 737 C C . SER A 1 93 ? 4.639 -11.379 -5.503 1.00 91.31 93 SER A C 1
ATOM 739 O O . SER A 1 93 ? 4.214 -10.529 -6.292 1.00 91.31 93 SER A O 1
ATOM 741 N N . PRO A 1 94 ? 5.607 -12.240 -5.880 1.00 88.00 94 PRO A N 1
ATOM 742 C CA . PRO A 1 94 ? 6.171 -12.278 -7.235 1.00 88.00 94 PRO A CA 1
ATOM 743 C C . PRO A 1 94 ? 5.150 -12.493 -8.364 1.00 88.00 94 PRO A C 1
ATOM 745 O O . PRO A 1 94 ? 5.487 -12.300 -9.530 1.00 88.00 94 PRO A O 1
ATOM 748 N N . ARG A 1 95 ? 3.917 -12.911 -8.039 1.00 87.38 95 ARG A N 1
ATOM 749 C CA . ARG A 1 95 ? 2.807 -13.078 -8.990 1.00 87.38 95 ARG A CA 1
ATOM 750 C C . ARG A 1 95 ? 2.012 -11.789 -9.211 1.00 87.38 95 ARG A C 1
ATOM 752 O O . ARG A 1 95 ? 0.983 -11.834 -9.870 1.00 87.38 95 ARG A O 1
ATOM 759 N N . PHE A 1 96 ? 2.496 -10.658 -8.691 1.00 89.06 96 PHE A N 1
ATOM 760 C CA . PHE A 1 96 ? 1.788 -9.378 -8.695 1.00 89.06 96 PHE A CA 1
ATOM 761 C C . PHE A 1 96 ? 0.457 -9.439 -7.936 1.00 89.06 96 PHE A C 1
ATOM 763 O O . PHE A 1 96 ? -0.525 -8.821 -8.325 1.00 89.06 96 PHE A O 1
ATOM 770 N N . GLU A 1 97 ? 0.426 -10.162 -6.819 1.00 93.38 97 GLU A N 1
ATOM 771 C CA . GLU A 1 97 ? -0.730 -10.199 -5.923 1.00 93.38 97 GLU A CA 1
ATOM 772 C C . GLU A 1 97 ? -0.416 -9.384 -4.671 1.00 93.38 97 GLU A C 1
ATOM 774 O O . GLU A 1 97 ? 0.542 -9.688 -3.955 1.00 93.38 97 GLU A O 1
ATOM 779 N N . LEU A 1 98 ? -1.207 -8.341 -4.415 1.00 96.00 98 LEU A N 1
ATOM 780 C CA . LEU A 1 98 ? -1.113 -7.535 -3.203 1.00 96.00 98 LEU A CA 1
ATOM 781 C C . LEU A 1 98 ? -2.083 -8.087 -2.159 1.00 96.00 98 LEU A C 1
ATOM 783 O O . LEU A 1 98 ? -3.296 -7.926 -2.272 1.00 96.00 98 LEU A O 1
ATOM 787 N N . SER A 1 99 ? -1.537 -8.731 -1.140 1.00 97.19 99 SER A N 1
ATOM 788 C CA . SER A 1 99 ? -2.286 -9.190 0.026 1.00 97.19 99 SER A CA 1
ATOM 789 C C . SER A 1 99 ? -2.456 -8.043 1.016 1.00 97.19 99 SER A C 1
ATOM 791 O O . SER A 1 99 ? -1.499 -7.316 1.276 1.00 97.19 99 SER A O 1
ATOM 793 N N . ILE A 1 100 ? -3.660 -7.882 1.561 1.00 97.44 100 ILE A N 1
ATOM 794 C CA . ILE A 1 100 ? -4.011 -6.854 2.544 1.00 97.44 100 ILE A CA 1
ATOM 795 C C . ILE A 1 100 ? -4.696 -7.553 3.711 1.00 97.44 100 ILE A C 1
ATOM 797 O O . ILE A 1 100 ? -5.758 -8.155 3.541 1.00 97.44 100 ILE A O 1
ATOM 801 N N . ARG A 1 101 ? -4.085 -7.459 4.891 1.00 96.75 101 ARG A N 1
ATOM 802 C CA . ARG A 1 101 ? -4.562 -8.112 6.113 1.00 96.75 101 ARG A CA 1
ATOM 803 C C . ARG A 1 101 ? -4.741 -7.094 7.220 1.00 96.75 101 ARG A C 1
ATOM 805 O O . ARG A 1 101 ? -3.843 -6.287 7.451 1.00 96.75 101 ARG A O 1
ATOM 812 N N . HIS A 1 102 ? -5.886 -7.135 7.888 1.00 96.00 102 HIS A N 1
ATOM 813 C CA . HIS A 1 102 ? -6.128 -6.364 9.101 1.00 96.00 102 HIS A CA 1
ATOM 814 C C . HIS A 1 102 ? -5.605 -7.156 10.301 1.00 96.00 102 HIS A C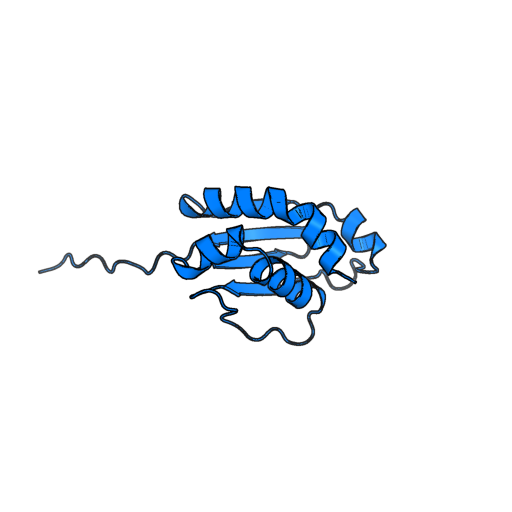 1
ATOM 816 O O . HIS A 1 102 ? -5.968 -8.316 10.489 1.00 96.00 102 HIS A O 1
ATOM 822 N N . ILE A 1 103 ? -4.747 -6.541 11.110 1.00 93.44 103 ILE A N 1
ATOM 823 C CA . ILE A 1 103 ? -4.231 -7.166 12.324 1.00 93.44 103 ILE A CA 1
ATOM 824 C C . ILE A 1 103 ? -5.195 -6.841 13.458 1.00 93.44 103 ILE A C 1
ATOM 826 O O . ILE A 1 103 ? -5.169 -5.755 14.033 1.00 93.44 103 ILE A O 1
ATOM 830 N N . VAL A 1 104 ? -6.061 -7.800 13.776 1.00 85.62 104 VAL A N 1
ATOM 831 C CA . VAL A 1 104 ? -6.851 -7.753 15.005 1.00 85.62 104 VAL A CA 1
ATOM 832 C C . VAL A 1 104 ? -5.905 -8.145 16.132 1.00 85.62 104 VAL A C 1
ATOM 834 O O . VAL A 1 104 ? -5.383 -9.261 16.131 1.00 85.62 104 VAL A O 1
ATOM 837 N N . ALA A 1 105 ? -5.633 -7.225 17.062 1.00 67.06 105 ALA A N 1
ATOM 838 C CA . ALA A 1 105 ? -4.929 -7.570 18.291 1.00 67.06 105 ALA A CA 1
ATOM 839 C C . ALA A 1 105 ? -5.670 -8.757 18.913 1.00 67.06 105 ALA A C 1
ATOM 841 O O . ALA A 1 105 ? -6.863 -8.647 19.191 1.00 67.06 105 ALA A O 1
ATOM 842 N N . ALA A 1 106 ? -4.995 -9.903 19.024 1.00 54.03 106 ALA A N 1
ATOM 843 C CA . ALA A 1 106 ? -5.607 -11.117 19.531 1.00 54.03 106 ALA A CA 1
ATOM 844 C C . ALA A 1 106 ? -6.201 -10.810 20.908 1.00 54.03 106 ALA A C 1
ATOM 846 O O . ALA A 1 106 ? -5.467 -10.572 21.866 1.00 54.03 106 ALA A O 1
ATOM 847 N N . THR A 1 107 ? -7.529 -10.789 21.000 1.00 44.88 107 THR A N 1
ATOM 848 C CA . THR A 1 107 ? -8.205 -10.963 22.277 1.00 44.88 107 THR A CA 1
ATOM 849 C C . THR A 1 107 ? -7.801 -12.353 22.730 1.00 44.88 107 THR A C 1
ATOM 851 O O . THR A 1 107 ? -8.263 -13.340 22.156 1.00 44.88 107 THR A O 1
ATOM 854 N N . VAL A 1 108 ? -6.862 -12.436 23.672 1.00 56.38 108 VAL A N 1
ATOM 855 C CA . VAL A 1 108 ? -6.640 -13.660 24.440 1.00 56.38 108 VAL A CA 1
ATOM 856 C C . VAL A 1 108 ? -8.022 -14.043 24.973 1.00 56.38 108 VAL A C 1
ATOM 858 O O . VAL A 1 108 ? -8.615 -13.219 25.670 1.00 56.38 108 VAL A O 1
ATOM 861 N N . PRO A 1 109 ? -8.598 -15.196 24.595 1.00 50.84 109 PRO A N 1
ATOM 862 C CA . PRO A 1 109 ? -9.788 -15.665 25.274 1.00 50.84 109 PRO A CA 1
ATOM 863 C C . PRO A 1 109 ? -9.358 -15.990 26.707 1.00 50.84 109 PRO A C 1
ATOM 865 O O . PRO A 1 109 ? -8.685 -16.989 26.952 1.00 50.84 109 PRO A O 1
ATOM 868 N N . GLU A 1 110 ? -9.660 -15.083 27.635 1.00 58.09 110 GLU A N 1
ATOM 869 C CA . GLU A 1 110 ? -9.717 -15.367 29.068 1.00 58.09 110 GLU A CA 1
ATOM 870 C C . GLU A 1 110 ? -10.886 -16.331 29.298 1.00 58.09 110 GLU A C 1
ATOM 872 O O . GLU A 1 110 ? -11.972 -15.927 29.689 1.00 58.09 110 GLU A O 1
ATOM 877 N N . ASP A 1 111 ? -10.675 -17.607 28.997 1.00 58.72 111 ASP A N 1
ATOM 878 C CA . ASP A 1 111 ? -11.542 -18.693 29.444 1.00 58.72 111 ASP A CA 1
ATOM 879 C C . ASP A 1 111 ? -10.656 -19.884 29.815 1.00 58.72 111 ASP A C 1
ATOM 881 O O . ASP A 1 111 ? -10.414 -20.787 29.020 1.00 58.72 111 ASP A O 1
ATOM 885 N N . GLU A 1 112 ? -10.112 -19.822 31.028 1.00 52.47 112 GLU A N 1
ATOM 886 C CA . GLU A 1 112 ? -10.113 -20.947 31.969 1.00 52.47 112 GLU A CA 1
ATOM 887 C C . GLU A 1 112 ? -9.787 -20.384 33.363 1.00 52.47 112 GLU A C 1
ATOM 889 O O . GLU A 1 112 ? -8.628 -20.228 33.752 1.00 52.47 112 GLU A O 1
ATOM 894 N N . ALA A 1 113 ? -10.853 -19.986 34.063 1.00 52.25 113 ALA A N 1
ATOM 895 C CA . ALA A 1 113 ? -10.884 -19.765 35.506 1.00 52.25 113 ALA A CA 1
ATOM 896 C C . ALA A 1 113 ? -11.299 -21.059 36.220 1.00 52.25 113 ALA A C 1
ATOM 898 O O . ALA A 1 113 ? -12.118 -21.809 35.638 1.00 52.25 113 ALA A O 1
#

pLDDT: mean 87.34, std 13.15, range [44.88, 97.44]

Sequence (113 aa):
MYQQVWQRYLPVIRIVMKRALSSDQVLPLNAPDFERLGLTRKSGYKFEIGLANGKLRNVIVDVPLAAALAQVLLEDAAVQAIIQEREFVFSLSPRFELSIRHIVAATVPEDEA

Radius of gyration: 15.06 Å; chains: 1; bounding box: 30×32×54 Å

Foldseek 3Di:
DLLVVLVVCVVVVLVQQVVLVVPKDKDADDPVSVVVVVPDLPPQDKDKWKFALLATPDDDDPRVNVVSNRVNLSPDPSSSVVRNVWMWMWIATSSRMTIIHTDDPDPPPPPDD